Protein AF-A0A9E2IV25-F1 (afdb_monomer_lite)

Foldseek 3Di:
DDDDDPVRVVVVLVVDPVNVVPDPDDDDDDDDDFAWDAADPLQDVVVCVVCVVVVCNTAGPLLNVLLVCVVVVHDDDDDDDPPNPPVSSVVRNVVSVVD

Secondary structure (DSSP, 8-state):
-----HHHHHHHHHH-HHHHTT-----PPPP-PPPEEPPPTTS-HHHHHHHHHTT--SEEHHHHHHHHHHHTT--------TTS-HHHHHHHHHHHHH-

Sequence (99 aa):
MAKLTLQEWLARAEKDRRFMENVRAIRRIPARPGAFAEYPAWVHPSLRKVLAERGIKRLYSHQAKAVELVRQGESVVLVTPTASGKTLCYNLPVLQKIL

Structure (mmCIF, N/CA/C/O backbone):
data_AF-A0A9E2IV25-F1
#
_entry.id   AF-A0A9E2IV25-F1
#
loop_
_atom_site.group_PDB
_atom_site.id
_atom_site.type_symbol
_atom_site.label_atom_id
_atom_site.label_alt_id
_atom_site.label_comp_id
_atom_site.label_asym_id
_atom_site.label_entity_id
_atom_site.label_seq_id
_atom_site.pdbx_PDB_ins_code
_atom_site.Cartn_x
_atom_site.Cartn_y
_atom_site.Cartn_z
_atom_site.occupancy
_atom_site.B_iso_or_equiv
_atom_site.auth_seq_id
_atom_site.auth_comp_id
_atom_site.auth_asym_id
_atom_site.auth_atom_id
_atom_site.pdbx_PDB_model_num
ATOM 1 N N . MET A 1 1 ? 31.443 13.997 -13.634 1.00 61.69 1 MET A N 1
ATOM 2 C CA . MET A 1 1 ? 30.509 13.152 -14.415 1.00 61.69 1 MET A CA 1
ATOM 3 C C . MET A 1 1 ? 29.119 13.755 -14.314 1.00 61.69 1 MET A C 1
ATOM 5 O O . MET A 1 1 ? 28.723 14.099 -13.207 1.00 61.69 1 MET A O 1
ATOM 9 N N . ALA A 1 2 ? 28.403 13.921 -15.427 1.00 77.00 2 ALA A N 1
ATOM 10 C CA . ALA A 1 2 ? 27.018 14.388 -15.383 1.00 77.00 2 ALA A CA 1
ATOM 11 C C . ALA A 1 2 ? 26.134 13.344 -14.675 1.00 77.00 2 ALA A C 1
ATOM 13 O O . ALA A 1 2 ? 26.237 12.150 -14.965 1.00 77.00 2 ALA A O 1
ATOM 14 N N . LYS A 1 3 ? 25.299 13.781 -13.726 1.00 87.75 3 LYS A N 1
ATOM 15 C CA . LYS A 1 3 ? 24.307 12.912 -13.082 1.00 87.75 3 LYS A CA 1
ATOM 16 C C . LYS A 1 3 ? 23.140 12.727 -14.048 1.00 87.75 3 LYS A C 1
ATOM 18 O O . LYS A 1 3 ? 22.446 13.692 -14.339 1.00 87.75 3 LYS A O 1
ATOM 23 N N . LEU A 1 4 ? 22.949 11.503 -14.527 1.00 92.50 4 LEU A N 1
ATOM 24 C CA . LEU A 1 4 ? 21.772 11.123 -15.305 1.00 92.50 4 LEU A CA 1
ATOM 25 C C . LEU A 1 4 ? 20.625 10.754 -14.357 1.00 92.50 4 LEU A C 1
ATOM 27 O O . LEU A 1 4 ? 20.836 10.117 -13.321 1.00 92.50 4 LEU A O 1
ATOM 31 N N . THR A 1 5 ? 19.409 11.118 -14.736 1.00 96.31 5 THR A N 1
ATOM 32 C CA . THR A 1 5 ? 18.166 10.614 -14.152 1.00 96.31 5 THR A CA 1
ATOM 33 C C . THR A 1 5 ? 17.983 9.124 -14.457 1.00 96.31 5 THR A C 1
ATOM 35 O O . THR A 1 5 ? 18.611 8.563 -15.359 1.00 96.31 5 THR A O 1
ATOM 38 N N . LEU A 1 6 ? 17.078 8.460 -13.729 1.00 93.81 6 LEU A N 1
ATOM 39 C CA . LEU A 1 6 ? 16.741 7.059 -14.001 1.00 93.81 6 LEU A CA 1
ATOM 40 C C . LEU A 1 6 ? 16.210 6.864 -15.432 1.00 93.81 6 LEU A C 1
ATOM 42 O O . LEU A 1 6 ? 16.558 5.887 -16.089 1.00 93.81 6 LEU A O 1
ATOM 46 N N . GLN A 1 7 ? 15.396 7.799 -15.928 1.00 93.69 7 GLN A N 1
ATOM 47 C CA . GLN A 1 7 ? 14.844 7.729 -17.283 1.00 93.69 7 GLN A CA 1
ATOM 48 C C . GLN A 1 7 ? 15.941 7.825 -18.347 1.00 93.69 7 GLN A C 1
ATOM 50 O O . GLN A 1 7 ? 15.944 7.044 -19.296 1.00 93.69 7 GLN A O 1
ATOM 55 N N . GLU A 1 8 ? 16.907 8.725 -18.165 1.00 95.12 8 GLU A N 1
ATOM 56 C CA . GLU A 1 8 ? 18.047 8.862 -19.077 1.00 95.12 8 GLU A CA 1
ATOM 57 C C . GLU A 1 8 ? 18.958 7.629 -19.043 1.00 95.12 8 GLU A C 1
ATOM 59 O O . GLU A 1 8 ? 19.435 7.188 -20.089 1.00 95.12 8 GLU A O 1
ATOM 64 N N . TRP A 1 9 ? 19.157 7.025 -17.866 1.00 94.56 9 TRP A N 1
ATOM 65 C CA . TRP A 1 9 ? 19.888 5.762 -17.733 1.00 94.56 9 TRP A CA 1
ATOM 66 C C . TRP A 1 9 ? 19.218 4.616 -18.492 1.00 94.56 9 TRP A C 1
ATOM 68 O O . TRP A 1 9 ? 19.895 3.906 -19.236 1.00 94.56 9 TRP A O 1
ATOM 78 N N . LEU A 1 10 ? 17.901 4.456 -18.343 1.00 93.69 10 LEU A N 1
ATOM 79 C CA . LEU A 1 10 ? 17.139 3.431 -19.060 1.00 93.69 10 LEU A CA 1
ATOM 80 C C . LEU A 1 10 ? 17.195 3.659 -20.575 1.00 93.69 10 LEU A C 1
ATOM 82 O O . LEU A 1 10 ? 17.522 2.741 -21.322 1.00 93.69 10 LEU A O 1
ATOM 86 N N . ALA A 1 11 ? 16.967 4.895 -21.030 1.00 93.38 11 ALA A N 1
ATOM 87 C CA . ALA A 1 11 ? 17.026 5.244 -22.448 1.00 93.38 11 ALA A CA 1
ATOM 88 C C . ALA A 1 11 ? 18.421 5.015 -23.057 1.00 93.38 11 ALA A C 1
ATOM 90 O O . ALA A 1 11 ? 18.534 4.639 -24.224 1.00 93.38 11 ALA A O 1
ATOM 91 N N . ARG A 1 12 ? 19.490 5.230 -22.280 1.00 94.06 12 ARG A N 1
ATOM 92 C CA . ARG A 1 12 ? 20.862 4.920 -22.694 1.00 94.06 12 ARG A CA 1
ATOM 93 C C . ARG A 1 12 ? 21.090 3.415 -22.807 1.00 94.06 12 ARG A C 1
ATOM 95 O O . ARG A 1 12 ? 21.653 2.984 -23.807 1.00 94.06 12 ARG A O 1
ATOM 102 N N . ALA A 1 13 ? 20.660 2.636 -21.814 1.00 93.12 13 ALA A N 1
ATOM 103 C CA . ALA A 1 13 ? 20.826 1.183 -21.809 1.00 93.12 13 ALA A CA 1
ATOM 104 C C . ALA A 1 13 ? 20.107 0.524 -22.997 1.00 93.12 13 ALA A C 1
ATOM 106 O O . ALA A 1 13 ? 20.676 -0.336 -23.659 1.00 93.12 13 ALA A O 1
ATOM 107 N N . GLU A 1 14 ? 18.900 0.990 -23.329 1.00 93.69 14 GLU A N 1
ATOM 108 C CA . GLU A 1 14 ? 18.138 0.486 -24.480 1.00 93.69 14 GLU A CA 1
ATOM 109 C C . GLU A 1 14 ? 18.790 0.806 -25.840 1.00 93.69 14 GLU A C 1
ATOM 111 O O . GLU A 1 14 ? 18.541 0.105 -26.819 1.00 93.69 14 GLU A O 1
ATOM 116 N N . LYS A 1 15 ? 19.633 1.845 -25.917 1.00 94.25 15 LYS A N 1
ATOM 117 C CA . LYS A 1 15 ? 20.384 2.223 -27.130 1.00 94.25 15 LYS A CA 1
ATOM 118 C C . LYS A 1 15 ? 21.782 1.598 -27.198 1.00 94.25 15 LYS A C 1
ATOM 120 O O . LYS A 1 15 ? 22.432 1.684 -28.239 1.00 94.25 15 LYS A O 1
ATOM 125 N N . ASP A 1 16 ? 22.267 1.002 -26.111 1.00 96.31 16 ASP A N 1
ATOM 126 C CA . ASP A 1 16 ? 23.588 0.381 -26.057 1.00 96.31 16 ASP A CA 1
ATOM 127 C C . ASP A 1 16 ? 23.540 -1.021 -26.675 1.00 96.31 16 ASP A C 1
ATOM 129 O O . ASP A 1 16 ? 22.976 -1.960 -26.113 1.00 96.31 16 ASP A O 1
ATOM 133 N N . ARG A 1 17 ? 24.173 -1.174 -27.842 1.00 95.44 17 ARG A N 1
ATOM 134 C CA . ARG A 1 17 ? 24.220 -2.444 -28.573 1.00 95.44 17 ARG A CA 1
ATOM 135 C C . ARG A 1 17 ? 24.820 -3.587 -27.744 1.00 95.44 17 ARG A C 1
ATOM 137 O O . ARG A 1 17 ? 24.271 -4.683 -27.771 1.00 95.44 17 ARG A O 1
ATOM 144 N N . ARG A 1 18 ? 25.906 -3.349 -26.999 1.00 96.12 18 ARG A N 1
ATOM 145 C CA . ARG A 1 18 ? 26.578 -4.398 -26.205 1.00 96.12 18 ARG A CA 1
ATOM 146 C C . ARG A 1 18 ? 25.699 -4.857 -25.045 1.00 96.12 18 ARG A C 1
ATOM 148 O O . ARG A 1 18 ? 25.683 -6.036 -24.697 1.00 96.12 18 ARG A O 1
ATOM 155 N N . PHE A 1 19 ? 24.960 -3.923 -24.448 1.00 94.75 19 PHE A N 1
ATOM 156 C CA . PHE A 1 19 ? 23.978 -4.245 -23.418 1.00 94.75 19 PHE A CA 1
ATOM 157 C C . PHE A 1 19 ? 22.824 -5.064 -24.010 1.00 94.75 19 PHE A C 1
ATOM 159 O O . PHE A 1 19 ? 22.496 -6.139 -23.507 1.00 94.75 19 PHE A O 1
ATOM 166 N N . MET A 1 20 ? 22.261 -4.596 -25.125 1.00 96.38 20 MET A N 1
ATOM 167 C CA . MET A 1 20 ? 21.092 -5.201 -25.760 1.00 96.38 20 MET A CA 1
ATOM 168 C C . MET A 1 20 ? 21.355 -6.584 -26.370 1.00 96.38 20 MET A C 1
ATOM 170 O O . MET A 1 20 ? 20.445 -7.409 -26.374 1.00 96.38 20 MET A O 1
ATOM 174 N N . GLU A 1 21 ? 22.585 -6.899 -26.788 1.00 97.25 21 GLU A N 1
ATOM 175 C CA . GLU A 1 21 ? 22.985 -8.253 -27.225 1.00 97.25 21 GLU A CA 1
ATOM 176 C C . GLU A 1 21 ? 22.764 -9.326 -26.131 1.00 97.25 21 GLU A C 1
ATOM 178 O O . GLU A 1 21 ? 22.537 -10.504 -26.435 1.00 97.25 21 GLU A O 1
ATOM 183 N N . ASN A 1 22 ? 22.751 -8.923 -24.856 1.00 96.25 22 ASN A N 1
ATOM 184 C CA . ASN A 1 22 ? 22.531 -9.801 -23.703 1.00 96.25 22 ASN A CA 1
ATOM 185 C C . ASN A 1 22 ? 21.092 -9.758 -23.156 1.00 96.25 22 ASN A C 1
ATOM 187 O O . ASN A 1 22 ? 20.731 -10.562 -22.295 1.00 96.25 22 ASN A O 1
ATOM 191 N N . VAL A 1 23 ? 20.239 -8.864 -23.664 1.00 95.75 23 VAL A N 1
ATOM 192 C CA . VAL A 1 23 ? 18.833 -8.761 -23.257 1.00 95.75 23 VAL A CA 1
ATOM 193 C C . VAL A 1 23 ? 17.984 -9.690 -24.123 1.00 95.75 23 VAL A C 1
ATOM 195 O O . VAL A 1 23 ? 18.018 -9.631 -25.347 1.00 95.75 23 VAL A O 1
ATOM 198 N N . ARG A 1 24 ? 17.199 -10.570 -23.490 1.00 96.19 24 ARG A N 1
ATOM 199 C CA . ARG A 1 24 ? 16.323 -11.524 -24.201 1.00 96.19 24 ARG A CA 1
ATOM 200 C C . ARG A 1 24 ? 14.873 -11.066 -24.302 1.00 96.19 24 ARG A C 1
ATOM 202 O O . ARG A 1 24 ? 14.183 -11.440 -25.241 1.00 96.19 24 ARG A O 1
ATOM 209 N N . ALA A 1 25 ? 14.413 -10.253 -23.355 1.00 95.12 25 ALA A N 1
ATOM 210 C CA . ALA A 1 25 ? 13.080 -9.669 -23.377 1.00 95.12 25 ALA A CA 1
ATOM 211 C C . ALA A 1 25 ? 13.047 -8.376 -22.561 1.00 95.12 25 ALA A C 1
ATOM 213 O O . ALA A 1 25 ? 13.665 -8.284 -21.501 1.00 95.12 25 ALA A O 1
ATOM 214 N N . ILE A 1 26 ? 12.265 -7.403 -23.028 1.00 93.75 26 ILE A N 1
ATOM 215 C CA . ILE A 1 26 ? 11.908 -6.205 -22.266 1.00 93.75 26 ILE A CA 1
ATOM 216 C C . ILE A 1 26 ? 10.396 -6.200 -22.109 1.00 93.75 26 ILE A C 1
ATOM 218 O O . ILE A 1 26 ? 9.659 -6.144 -23.093 1.00 93.75 26 ILE A O 1
ATOM 222 N N . ARG A 1 27 ? 9.926 -6.222 -20.861 1.00 95.5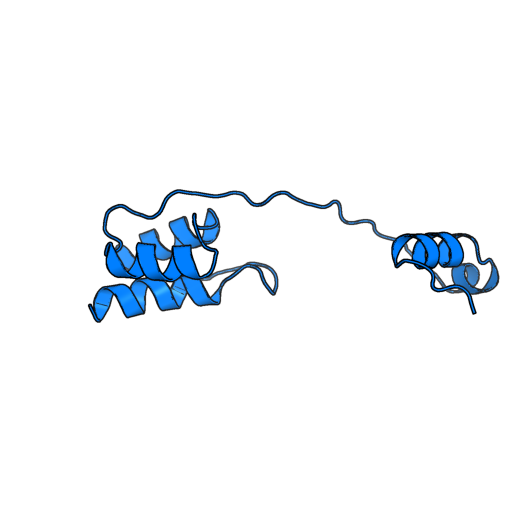6 27 ARG A N 1
ATOM 223 C CA . ARG A 1 27 ? 8.505 -6.087 -20.541 1.00 95.56 27 ARG A CA 1
ATOM 224 C C . ARG A 1 27 ? 8.269 -4.776 -19.812 1.00 95.56 27 ARG A C 1
ATOM 226 O O . ARG A 1 27 ? 8.773 -4.574 -18.712 1.00 95.56 27 ARG A O 1
ATOM 233 N N . ARG A 1 28 ? 7.453 -3.907 -20.406 1.00 93.69 28 ARG A N 1
ATOM 234 C CA . ARG A 1 28 ? 7.017 -2.655 -19.779 1.00 93.69 28 ARG A CA 1
ATOM 235 C C . ARG A 1 28 ? 5.688 -2.892 -19.078 1.00 93.69 28 ARG A C 1
ATOM 237 O O . ARG A 1 28 ? 4.720 -3.319 -19.701 1.00 93.69 28 ARG A O 1
ATOM 244 N N . ILE A 1 29 ? 5.659 -2.656 -17.772 1.00 95.00 29 ILE A N 1
ATOM 245 C CA . ILE A 1 29 ? 4.440 -2.739 -16.969 1.00 95.00 29 ILE A CA 1
ATOM 246 C C . ILE A 1 29 ? 3.929 -1.305 -16.804 1.00 95.00 29 ILE A C 1
ATOM 248 O O . ILE A 1 29 ? 4.651 -0.487 -16.233 1.00 95.00 29 ILE A O 1
ATOM 252 N N . PRO A 1 30 ? 2.735 -0.967 -17.320 1.00 95.44 30 PRO A N 1
ATOM 253 C CA . PRO A 1 30 ? 2.218 0.388 -17.206 1.00 95.44 30 PRO A CA 1
ATOM 254 C C . PRO A 1 30 ? 1.934 0.733 -15.743 1.00 95.44 30 PRO A C 1
ATOM 256 O O . PRO A 1 30 ? 1.478 -0.115 -14.967 1.00 95.44 30 PRO A O 1
ATOM 259 N N . ALA A 1 31 ? 2.170 1.996 -15.385 1.00 94.31 31 ALA A N 1
ATOM 260 C CA . ALA A 1 31 ? 1.755 2.531 -14.098 1.00 94.31 31 ALA A CA 1
ATOM 261 C C . ALA A 1 31 ? 0.229 2.433 -13.958 1.00 94.31 31 ALA A C 1
ATOM 263 O O . ALA A 1 31 ? -0.511 2.566 -14.935 1.00 94.31 31 ALA A O 1
ATOM 264 N N . ARG A 1 32 ? -0.245 2.194 -12.734 1.00 93.38 32 ARG A N 1
ATOM 265 C CA . ARG A 1 32 ? -1.674 2.107 -12.427 1.00 93.38 32 ARG A CA 1
ATOM 266 C C . ARG A 1 32 ? -1.995 3.069 -11.289 1.00 93.38 32 ARG A C 1
ATOM 268 O O . ARG A 1 32 ? -1.303 3.013 -10.270 1.00 93.38 32 ARG A O 1
ATOM 275 N N . PRO A 1 33 ? -3.008 3.938 -11.435 1.00 95.12 33 PRO A N 1
ATOM 276 C CA . PRO A 1 33 ? -3.448 4.771 -10.330 1.00 95.12 33 PRO A CA 1
ATOM 277 C C . PRO A 1 33 ? -4.031 3.901 -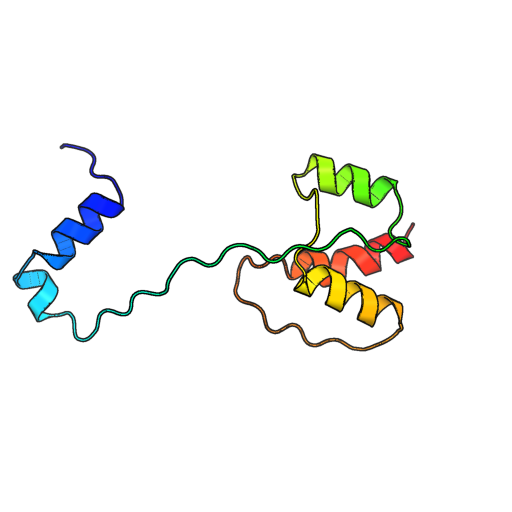9.213 1.00 95.12 33 PRO A C 1
ATOM 279 O O . PRO A 1 33 ? -4.570 2.817 -9.451 1.00 95.12 33 PRO A O 1
ATOM 282 N N . GLY A 1 34 ? -3.933 4.392 -7.981 1.00 93.81 34 GLY A N 1
ATOM 283 C CA . GLY A 1 34 ? -4.589 3.766 -6.843 1.00 93.81 34 GLY A CA 1
ATOM 284 C C . GLY A 1 34 ? -6.110 3.837 -6.966 1.00 93.81 34 GLY A C 1
ATOM 285 O O . GLY A 1 34 ? -6.658 4.902 -7.239 1.00 93.81 34 GLY A O 1
ATOM 286 N N . ALA A 1 35 ? -6.792 2.720 -6.718 1.00 96.69 35 ALA A N 1
ATOM 287 C CA . ALA A 1 35 ? -8.232 2.709 -6.489 1.00 96.69 35 ALA A CA 1
ATOM 288 C C . ALA A 1 35 ? -8.493 2.900 -4.992 1.00 96.69 35 ALA A C 1
ATOM 290 O O . ALA A 1 35 ? -8.035 2.084 -4.188 1.00 96.69 35 ALA A O 1
ATOM 291 N N . PHE A 1 36 ? -9.219 3.956 -4.628 1.00 98.00 36 PHE A N 1
ATOM 292 C CA . PHE A 1 36 ? -9.441 4.362 -3.239 1.00 98.00 36 PHE A CA 1
ATOM 293 C C . PHE A 1 36 ? -10.908 4.235 -2.827 1.00 98.00 36 PHE A C 1
ATOM 295 O O . PHE A 1 36 ? -11.800 4.291 -3.668 1.00 98.00 36 PHE A O 1
ATOM 302 N N . ALA A 1 37 ? -11.135 4.100 -1.526 1.00 97.88 37 ALA A N 1
ATOM 303 C CA . ALA A 1 37 ? -12.438 4.107 -0.884 1.00 97.88 37 ALA A CA 1
ATOM 304 C C . ALA A 1 37 ? -12.382 4.941 0.404 1.00 97.88 37 ALA A C 1
ATOM 306 O O . ALA A 1 37 ? -11.319 5.101 1.017 1.00 97.88 37 ALA A O 1
ATOM 307 N N . GLU A 1 38 ? -13.533 5.470 0.811 1.00 97.56 38 GLU A N 1
ATOM 308 C CA . GLU A 1 38 ? -13.669 6.139 2.102 1.00 97.56 38 GLU A CA 1
ATOM 309 C C . GLU A 1 38 ? -13.451 5.158 3.260 1.00 97.56 38 GLU A C 1
ATOM 311 O O . GLU A 1 38 ? -13.560 3.937 3.113 1.00 97.56 38 GLU A O 1
ATOM 316 N N . TYR A 1 39 ? -13.127 5.702 4.431 1.00 96.94 39 TYR A N 1
ATOM 317 C CA . TYR A 1 39 ? -13.083 4.903 5.652 1.00 96.94 39 TYR A CA 1
ATOM 318 C C . TYR A 1 39 ? -14.473 4.327 5.960 1.00 96.94 39 TYR A C 1
ATOM 320 O O . TYR A 1 39 ? -15.443 5.090 5.926 1.00 96.94 39 TYR A O 1
ATOM 328 N N . PRO A 1 40 ? -14.588 3.032 6.317 1.00 95.81 40 PRO A N 1
ATOM 329 C CA . PRO A 1 40 ? -15.845 2.488 6.813 1.00 95.81 40 PRO A CA 1
ATOM 330 C C . PRO A 1 40 ? -16.358 3.306 8.003 1.00 95.81 40 PRO A C 1
ATOM 332 O O . PRO A 1 40 ? -15.575 3.723 8.859 1.00 95.81 40 PRO A O 1
ATOM 335 N N . ALA A 1 41 ? -17.671 3.532 8.065 1.00 94.62 41 ALA A N 1
ATOM 336 C CA . ALA A 1 41 ? -18.280 4.434 9.047 1.00 94.62 41 ALA A CA 1
ATOM 337 C C . ALA A 1 41 ? -18.029 4.010 10.504 1.00 94.62 41 ALA A C 1
ATOM 339 O O . ALA A 1 41 ? -17.994 4.851 11.397 1.00 94.62 41 ALA A O 1
ATOM 340 N N . TRP A 1 42 ? -17.820 2.713 10.733 1.00 95.44 42 TRP A N 1
ATOM 341 C CA . TRP A 1 42 ? -17.532 2.155 12.049 1.00 95.44 42 TRP A CA 1
ATOM 342 C C . TRP A 1 42 ? -16.089 2.388 12.517 1.00 95.44 42 TRP A C 1
ATOM 344 O O . TRP A 1 42 ? -15.800 2.156 13.690 1.00 95.44 42 TRP A O 1
ATOM 354 N N . VAL A 1 43 ? -15.175 2.824 11.639 1.00 97.38 43 VAL A N 1
ATOM 355 C CA . VAL A 1 43 ? -13.787 3.092 12.031 1.00 97.38 43 VAL A CA 1
ATOM 356 C C . VAL A 1 43 ? -13.747 4.309 12.948 1.00 97.38 43 VAL A C 1
ATOM 358 O O . VAL A 1 43 ? -14.185 5.402 12.578 1.00 97.38 43 VAL A O 1
ATOM 361 N N . HIS A 1 44 ? -13.166 4.123 14.130 1.00 97.81 44 HIS A N 1
ATOM 362 C CA . HIS A 1 44 ? -13.145 5.117 15.187 1.00 97.81 44 HIS A CA 1
ATOM 363 C C . HIS A 1 44 ? -12.505 6.435 14.698 1.00 97.81 44 HIS A C 1
ATOM 365 O O . HIS A 1 44 ? -11.439 6.407 14.065 1.00 97.81 44 HIS A O 1
ATOM 371 N N . PRO A 1 45 ? -13.096 7.610 15.000 1.00 97.00 45 PRO A N 1
ATOM 372 C CA . PRO A 1 45 ? -12.594 8.897 14.515 1.00 97.00 45 PRO A CA 1
ATOM 373 C C . PRO A 1 45 ? -11.128 9.181 14.867 1.00 97.00 45 PRO A C 1
ATOM 375 O O . PRO A 1 45 ? -10.411 9.771 14.058 1.00 97.00 45 PRO A O 1
ATOM 378 N N . SER A 1 46 ? -10.648 8.728 16.033 1.00 97.50 46 SER A N 1
ATOM 379 C CA . SER A 1 46 ? -9.237 8.903 16.421 1.00 97.50 46 SER A CA 1
ATOM 380 C C . SER A 1 46 ? -8.275 8.139 15.504 1.00 97.50 46 SER A C 1
ATOM 382 O O . SER A 1 46 ? -7.238 8.683 15.130 1.00 97.50 46 SER A O 1
ATOM 384 N N . LEU A 1 47 ? -8.634 6.924 15.068 1.00 97.56 47 LEU A N 1
ATOM 385 C CA . LEU A 1 47 ? -7.835 6.151 14.115 1.00 97.56 47 LEU A CA 1
ATOM 386 C C . LEU A 1 47 ? -7.800 6.845 12.757 1.00 97.56 47 LEU A C 1
ATOM 388 O O . LEU A 1 47 ? -6.731 6.982 12.165 1.00 97.56 47 LEU A O 1
ATOM 392 N N . ARG A 1 48 ? -8.951 7.346 12.288 1.00 97.56 48 ARG A N 1
ATOM 393 C CA . ARG A 1 48 ? -9.032 8.121 11.039 1.00 97.56 48 ARG A CA 1
ATOM 394 C C . ARG A 1 48 ? -8.132 9.353 11.095 1.00 97.56 48 ARG A C 1
ATOM 396 O O . ARG A 1 48 ? -7.406 9.611 10.140 1.00 97.56 48 ARG A O 1
ATOM 403 N N . LYS A 1 49 ? -8.146 10.078 12.218 1.00 97.50 49 LYS A N 1
ATOM 404 C CA . LYS A 1 49 ? -7.306 11.261 12.439 1.00 97.50 49 LYS A CA 1
ATOM 405 C C . LYS A 1 49 ? -5.815 10.918 12.367 1.00 97.50 49 LYS A C 1
ATOM 407 O O . LYS A 1 49 ? -5.108 11.497 11.548 1.00 97.50 49 LYS A O 1
ATOM 412 N N . VAL A 1 50 ? -5.357 9.932 13.140 1.00 97.38 50 VAL A N 1
ATOM 413 C CA . VAL A 1 50 ? -3.939 9.525 13.167 1.00 97.38 50 VAL A CA 1
ATOM 414 C C . VAL A 1 50 ? -3.472 9.002 11.805 1.00 97.38 50 VAL A C 1
ATOM 416 O O . VAL A 1 50 ? -2.359 9.289 11.366 1.00 97.38 50 VAL A O 1
ATOM 419 N N . LEU A 1 51 ? -4.311 8.240 11.098 1.00 97.25 51 LEU A N 1
ATOM 420 C CA . LEU A 1 51 ? -3.979 7.760 9.757 1.00 97.25 51 LEU A CA 1
ATOM 421 C C . LEU A 1 51 ? -3.900 8.910 8.744 1.00 97.25 51 LEU A C 1
ATOM 423 O O . LEU A 1 51 ? -2.977 8.931 7.928 1.00 97.25 51 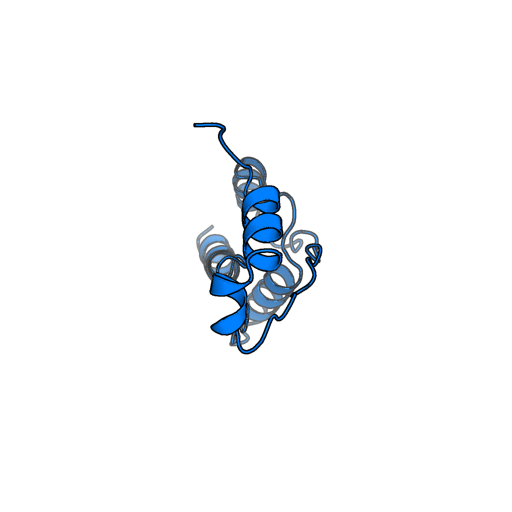LEU A O 1
ATOM 427 N N . ALA A 1 52 ? -4.801 9.892 8.824 1.00 97.62 52 ALA A N 1
ATOM 428 C CA . ALA A 1 52 ? -4.761 11.081 7.977 1.00 97.62 52 ALA A CA 1
ATOM 429 C C . ALA A 1 52 ? -3.506 11.936 8.227 1.00 97.62 52 ALA A C 1
ATOM 431 O O . ALA A 1 52 ? -2.889 12.387 7.261 1.00 97.62 52 ALA A O 1
ATOM 432 N N . GLU A 1 53 ? -3.085 12.095 9.486 1.00 97.94 53 GLU A N 1
ATOM 433 C CA . GLU A 1 53 ? -1.821 12.752 9.867 1.00 97.94 53 GLU A CA 1
ATOM 434 C C . GLU A 1 53 ? -0.597 12.030 9.279 1.00 97.94 53 GLU A C 1
ATOM 43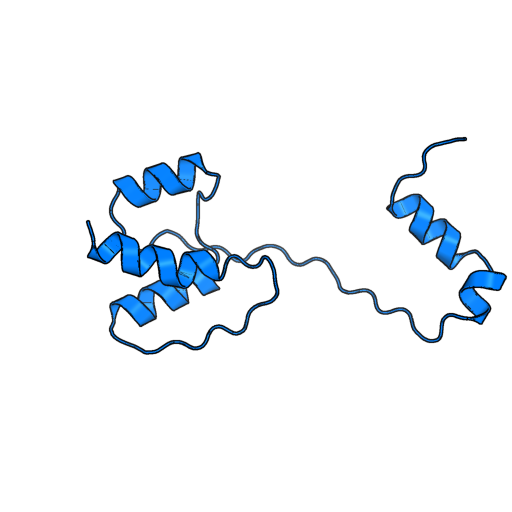6 O O . GLU A 1 53 ? 0.388 12.664 8.911 1.00 97.94 53 GLU A O 1
ATOM 441 N N . ARG A 1 54 ? -0.684 10.707 9.091 1.00 96.25 54 ARG A N 1
ATOM 442 C CA . ARG A 1 54 ? 0.329 9.887 8.397 1.00 96.25 54 ARG A CA 1
ATOM 443 C C . ARG A 1 54 ? 0.179 9.870 6.869 1.00 96.25 54 ARG A C 1
ATOM 445 O O . ARG A 1 54 ? 0.808 9.056 6.197 1.00 96.25 54 ARG A O 1
ATOM 452 N N . GLY A 1 55 ? -0.661 10.738 6.307 1.00 97.06 55 GLY A N 1
ATOM 453 C CA . GLY A 1 55 ? -0.892 10.856 4.865 1.00 97.06 55 GLY A CA 1
ATOM 454 C C . GLY A 1 55 ? -1.916 9.873 4.288 1.00 97.06 55 GLY A C 1
ATOM 455 O O . GLY A 1 55 ? -2.198 9.916 3.090 1.00 97.06 55 GLY A O 1
ATOM 456 N N . ILE A 1 56 ? -2.530 9.018 5.108 1.00 97.31 56 ILE A N 1
ATOM 457 C CA . ILE A 1 56 ? -3.537 8.041 4.680 1.00 97.31 56 ILE A CA 1
ATOM 458 C C . ILE A 1 56 ? -4.921 8.681 4.836 1.00 97.31 56 ILE A C 1
ATOM 460 O O . ILE A 1 56 ? -5.647 8.455 5.800 1.00 97.31 56 ILE A O 1
ATOM 464 N N . LYS A 1 57 ? -5.289 9.540 3.882 1.00 97.00 57 LYS A N 1
ATOM 465 C CA . LYS A 1 57 ? -6.580 10.258 3.901 1.00 97.00 57 LYS A CA 1
ATOM 466 C C . LYS A 1 57 ? -7.769 9.387 3.488 1.00 97.00 57 LYS A C 1
ATOM 468 O O . LYS A 1 57 ? -8.894 9.662 3.883 1.00 97.00 57 LYS A O 1
ATOM 473 N N . ARG A 1 58 ? -7.509 8.352 2.690 1.00 97.62 58 ARG A N 1
ATOM 474 C CA . ARG A 1 58 ? -8.465 7.346 2.215 1.00 97.62 58 ARG A CA 1
ATOM 475 C C . ARG A 1 58 ? -7.779 5.989 2.216 1.00 97.62 58 ARG A C 1
ATOM 477 O O . ARG A 1 58 ? -6.551 5.922 2.139 1.00 97.62 58 ARG A O 1
ATOM 484 N N . LEU A 1 59 ? -8.567 4.925 2.264 1.00 98.00 59 LEU A N 1
ATOM 485 C CA . LEU A 1 59 ? -8.056 3.569 2.121 1.00 98.00 59 LEU A CA 1
ATOM 486 C C . LEU A 1 59 ? -7.925 3.219 0.642 1.00 98.00 59 LEU A C 1
ATOM 488 O O . LEU A 1 59 ? -8.686 3.707 -0.192 1.00 98.00 59 LEU A O 1
ATOM 492 N N . TYR A 1 60 ? -6.999 2.330 0.302 1.00 97.94 60 TYR A N 1
ATOM 493 C CA . TYR A 1 60 ? -7.127 1.611 -0.958 1.00 97.94 60 TYR A CA 1
ATOM 494 C C . TYR A 1 60 ? -8.372 0.718 -0.913 1.00 97.94 60 TYR A C 1
ATOM 496 O O . TYR A 1 60 ? -8.726 0.168 0.130 1.00 97.94 60 TYR A O 1
ATOM 504 N N . SER A 1 61 ? -9.016 0.536 -2.059 1.00 97.06 61 SER A N 1
ATOM 505 C CA . SER A 1 61 ? -10.229 -0.277 -2.21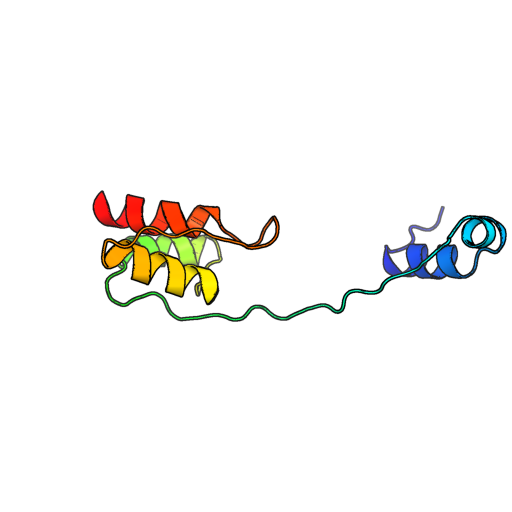0 1.00 97.06 61 SER A CA 1
ATOM 506 C C . SER A 1 61 ? -10.077 -1.695 -1.642 1.00 97.06 61 SER A C 1
ATOM 508 O O . SER A 1 61 ? -10.962 -2.165 -0.929 1.00 97.06 61 SER A O 1
ATOM 510 N N . HIS A 1 62 ? -8.932 -2.353 -1.860 1.00 96.75 62 HIS A N 1
ATOM 511 C CA . HIS A 1 62 ? -8.652 -3.671 -1.277 1.00 96.75 62 HIS A CA 1
ATOM 512 C C . HIS A 1 62 ? -8.530 -3.639 0.248 1.00 96.75 62 HIS A C 1
ATOM 514 O O . HIS A 1 62 ? -8.923 -4.601 0.899 1.00 96.75 62 HIS A O 1
ATOM 520 N N . GLN A 1 63 ? -8.017 -2.547 0.824 1.00 98.06 63 GLN A N 1
ATOM 521 C CA . GLN A 1 63 ? -7.932 -2.380 2.276 1.00 98.06 63 GLN A CA 1
ATOM 522 C C . GLN A 1 63 ? -9.330 -2.214 2.866 1.00 98.06 63 GLN A C 1
ATOM 524 O O . GLN A 1 63 ? -9.679 -2.942 3.786 1.00 98.06 63 GLN A O 1
ATOM 529 N N . ALA A 1 64 ? -10.149 -1.316 2.308 1.00 97.69 64 ALA A N 1
ATOM 530 C CA . ALA A 1 64 ? -11.524 -1.113 2.761 1.00 97.69 64 ALA A CA 1
ATOM 531 C C . ALA A 1 64 ? -12.341 -2.413 2.683 1.00 97.69 64 ALA A C 1
ATOM 533 O O . ALA A 1 64 ? -12.991 -2.789 3.655 1.00 97.69 64 ALA A O 1
ATOM 534 N N . LYS A 1 65 ? -12.239 -3.155 1.569 1.00 97.31 65 LYS A N 1
ATOM 535 C CA . LYS A 1 65 ? -12.932 -4.440 1.407 1.00 97.31 65 LYS A CA 1
ATOM 536 C C . LYS A 1 65 ? -12.459 -5.496 2.408 1.00 97.31 65 LYS A C 1
ATOM 538 O O . LYS A 1 65 ? -13.290 -6.191 2.981 1.00 97.31 65 LYS A O 1
ATOM 543 N N . ALA A 1 66 ? -11.148 -5.620 2.616 1.00 97.69 66 ALA A N 1
ATOM 544 C CA . ALA A 1 66 ? -10.590 -6.578 3.566 1.00 97.69 66 ALA A CA 1
ATOM 545 C C . ALA A 1 66 ? -11.038 -6.279 5.000 1.00 97.69 66 ALA A C 1
ATOM 547 O O . ALA A 1 66 ? -11.472 -7.174 5.715 1.00 97.69 66 ALA A O 1
ATOM 548 N N . VAL A 1 67 ? -10.964 -5.010 5.397 1.00 97.69 67 VAL A N 1
ATOM 549 C CA . VAL A 1 67 ? -11.323 -4.558 6.741 1.00 97.69 67 VAL A CA 1
ATOM 550 C C . VAL A 1 67 ? -12.820 -4.746 7.012 1.00 97.69 67 VAL A C 1
ATOM 552 O O . VAL A 1 67 ? -13.183 -5.171 8.106 1.00 97.69 67 VAL A O 1
ATOM 555 N N . GLU A 1 68 ? -13.679 -4.525 6.015 1.00 97.62 68 GLU A N 1
ATOM 556 C CA . GLU A 1 68 ? -15.119 -4.799 6.114 1.00 97.62 68 GLU A CA 1
ATOM 557 C C . GLU A 1 68 ? -15.422 -6.299 6.286 1.00 97.62 68 GLU A C 1
ATOM 559 O O . GLU A 1 68 ? -16.192 -6.672 7.166 1.00 97.62 68 GLU A O 1
ATOM 564 N N . LEU A 1 69 ? -14.767 -7.176 5.515 1.00 97.50 69 LEU A N 1
ATOM 565 C CA . LEU A 1 69 ? -14.921 -8.631 5.663 1.00 97.50 69 LEU A CA 1
ATOM 566 C C . LEU A 1 69 ? -14.460 -9.116 7.047 1.00 97.50 69 LEU A C 1
ATOM 568 O O . LEU A 1 69 ? -15.177 -9.850 7.721 1.00 97.50 69 LEU A O 1
ATOM 572 N N . VAL A 1 70 ? -13.303 -8.642 7.519 1.00 97.19 70 VAL A N 1
ATOM 573 C CA . VAL A 1 70 ? -12.805 -8.976 8.864 1.00 97.19 70 VAL A CA 1
ATOM 574 C C . VAL A 1 70 ? -13.780 -8.497 9.945 1.00 97.19 70 VAL A C 1
ATOM 576 O O . VAL A 1 70 ? -14.013 -9.203 10.925 1.00 97.19 70 VAL A O 1
ATOM 579 N N . ARG A 1 71 ? -14.396 -7.320 9.772 1.00 95.81 71 ARG A N 1
ATOM 580 C CA . ARG A 1 71 ? -15.406 -6.799 10.707 1.00 95.81 71 ARG A CA 1
ATOM 581 C C . ARG A 1 71 ? -16.647 -7.687 10.795 1.00 95.81 71 ARG A C 1
ATOM 583 O O . ARG A 1 71 ? -17.246 -7.750 11.872 1.00 95.81 71 ARG A O 1
ATOM 590 N N . GLN A 1 72 ? -17.001 -8.347 9.695 1.00 96.56 72 GLN A N 1
ATOM 591 C CA . GLN A 1 72 ? -18.115 -9.292 9.585 1.00 96.56 72 GLN A CA 1
ATOM 592 C C . GLN A 1 72 ? -17.787 -10.679 10.164 1.00 96.56 72 GLN 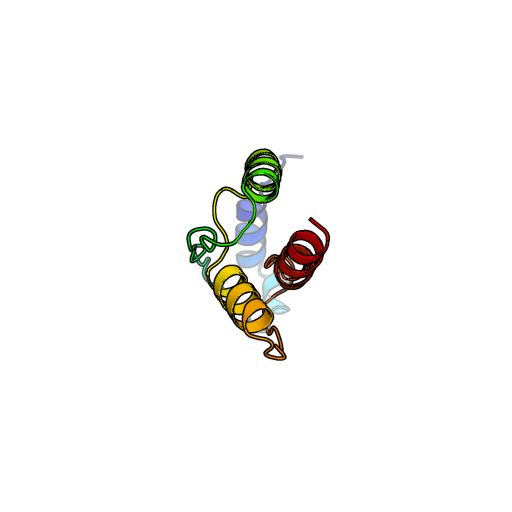A C 1
ATOM 594 O O . GLN A 1 72 ? -18.673 -11.520 10.251 1.00 96.56 72 GLN A O 1
ATOM 599 N N . GLY A 1 73 ? -16.550 -10.906 10.623 1.00 96.75 73 GLY A N 1
ATOM 600 C CA . GLY A 1 73 ? -16.110 -12.187 11.185 1.00 96.75 73 GLY A CA 1
ATOM 601 C C . GLY A 1 73 ? -15.518 -13.150 10.155 1.00 96.75 73 GLY A C 1
ATOM 602 O O . GLY A 1 73 ? -15.201 -14.284 10.505 1.00 96.75 73 GLY A O 1
ATOM 603 N N . GLU A 1 74 ? -15.329 -12.705 8.912 1.00 98.12 74 GLU A N 1
ATOM 604 C CA . GLU A 1 74 ? -14.801 -13.538 7.834 1.00 98.12 74 GLU A CA 1
ATOM 605 C C . GLU A 1 74 ? -13.275 -13.670 7.899 1.00 98.12 74 GLU A C 1
ATOM 607 O O . GLU A 1 74 ? -12.545 -12.724 8.218 1.00 98.12 74 GLU A O 1
ATOM 612 N N . SER A 1 75 ? -12.776 -14.846 7.514 1.00 97.38 75 SER A N 1
ATOM 613 C CA . SER A 1 75 ? -11.344 -15.069 7.295 1.00 97.38 75 SER A CA 1
ATOM 614 C C . SER A 1 75 ? -10.950 -14.613 5.891 1.00 97.38 75 SER A C 1
ATOM 616 O O . SER A 1 75 ? -11.571 -15.002 4.905 1.00 97.38 75 SER A O 1
ATOM 618 N N . VAL A 1 76 ? -9.895 -13.800 5.778 1.00 96.81 76 VAL A N 1
ATOM 619 C CA . VAL A 1 76 ? -9.504 -13.170 4.507 1.00 96.81 76 VAL A CA 1
ATOM 620 C C . VAL A 1 76 ? -8.078 -13.552 4.118 1.00 96.81 76 VAL A C 1
ATOM 622 O O . VAL A 1 76 ? -7.137 -13.350 4.883 1.00 96.81 76 VAL A O 1
ATOM 625 N N . VAL A 1 77 ? -7.902 -14.015 2.879 1.00 97.00 77 VAL A N 1
ATOM 626 C CA . VAL A 1 77 ? -6.587 -14.166 2.239 1.00 97.00 77 VAL A CA 1
ATOM 627 C C . VAL A 1 77 ? -6.332 -12.958 1.338 1.00 97.00 77 VAL A C 1
ATOM 629 O O . VAL A 1 77 ? -7.056 -12.729 0.371 1.00 97.00 77 VAL A O 1
ATOM 632 N N . LEU A 1 78 ? -5.294 -12.170 1.640 1.00 95.00 78 LEU A N 1
ATOM 633 C CA . LEU A 1 78 ? -4.937 -10.988 0.849 1.00 95.00 78 LEU A CA 1
ATOM 634 C C . LEU A 1 78 ? -3.847 -11.283 -0.183 1.00 95.00 78 LEU A C 1
ATOM 636 O O . LEU A 1 78 ? -2.674 -11.425 0.161 1.00 95.00 78 LEU A O 1
ATOM 640 N N . VAL A 1 79 ? -4.210 -11.231 -1.465 1.00 94.88 79 VAL A N 1
ATOM 641 C CA . VAL A 1 79 ? -3.261 -11.351 -2.582 1.00 94.88 79 VAL A CA 1
ATOM 642 C C . VAL A 1 79 ? -3.040 -9.979 -3.212 1.00 94.88 79 VAL A C 1
ATOM 644 O O . VAL A 1 79 ? -3.757 -9.559 -4.115 1.00 94.88 79 VAL A O 1
ATOM 647 N N . THR A 1 80 ? -2.045 -9.242 -2.715 1.00 92.19 80 THR A N 1
ATOM 648 C CA . THR A 1 80 ? -1.649 -7.944 -3.289 1.00 92.19 80 THR A CA 1
ATOM 649 C C . THR A 1 80 ? -0.122 -7.802 -3.346 1.00 92.19 80 THR A C 1
ATOM 651 O O . THR A 1 80 ? 0.567 -8.371 -2.487 1.00 92.19 80 THR A O 1
ATOM 654 N N . PRO A 1 81 ? 0.435 -7.033 -4.308 1.00 90.62 81 PRO A N 1
ATOM 655 C CA . PRO A 1 81 ? 1.882 -6.839 -4.445 1.00 90.62 81 PRO A CA 1
ATOM 656 C C . PRO A 1 81 ? 2.555 -6.269 -3.190 1.00 90.62 81 PRO A C 1
ATOM 658 O O . PRO A 1 81 ? 1.905 -5.736 -2.289 1.00 90.62 81 PRO A O 1
ATOM 661 N N . THR A 1 82 ? 3.878 -6.367 -3.096 1.00 91.19 82 THR A N 1
ATOM 662 C CA . THR A 1 82 ? 4.655 -5.701 -2.036 1.00 91.19 82 THR A CA 1
ATOM 663 C C . THR A 1 82 ? 4.428 -4.184 -2.062 1.00 91.19 82 THR A C 1
ATOM 665 O O . THR A 1 82 ? 4.117 -3.618 -3.105 1.00 91.19 82 THR A O 1
ATOM 668 N N . ALA A 1 83 ? 4.519 -3.540 -0.892 1.00 90.00 83 ALA A N 1
ATOM 669 C CA . ALA A 1 83 ? 4.244 -2.111 -0.690 1.00 90.00 83 ALA A CA 1
ATOM 670 C C . ALA A 1 83 ? 2.799 -1.641 -1.001 1.00 90.00 83 ALA A C 1
ATOM 672 O O . ALA A 1 83 ? 2.525 -0.447 -0.985 1.00 90.00 83 ALA A O 1
ATOM 673 N N . SER A 1 84 ? 1.838 -2.557 -1.173 1.00 92.81 84 SER A N 1
ATOM 674 C CA . SER A 1 84 ? 0.406 -2.242 -1.363 1.00 92.81 84 SER A CA 1
ATOM 675 C C . SER A 1 84 ? -0.357 -1.851 -0.083 1.00 92.81 84 SER A C 1
ATOM 677 O O . SER A 1 84 ? -1.571 -1.647 -0.120 1.00 92.81 84 SER A O 1
ATOM 679 N N . GLY A 1 85 ? 0.311 -1.826 1.075 1.00 94.31 85 GLY A N 1
ATOM 680 C CA . GLY A 1 85 ? -0.328 -1.528 2.359 1.00 94.31 85 GLY A CA 1
ATOM 681 C C . GLY A 1 85 ? -1.127 -2.685 2.977 1.00 94.31 85 GLY A C 1
ATOM 682 O O . GLY A 1 85 ? -2.104 -2.432 3.683 1.00 94.31 85 GLY A O 1
ATOM 683 N N . LYS A 1 86 ? -0.718 -3.946 2.754 1.00 96.25 86 LYS A N 1
ATOM 684 C CA . LYS A 1 86 ? -1.301 -5.138 3.418 1.00 96.25 86 LYS A CA 1
ATOM 685 C C . LYS A 1 86 ? -1.333 -5.023 4.941 1.00 96.25 86 LYS A C 1
ATOM 687 O O . LYS A 1 86 ? -2.311 -5.426 5.553 1.00 96.25 86 LYS A O 1
ATOM 692 N N . THR A 1 87 ? -0.300 -4.427 5.537 1.00 96.00 87 THR A N 1
ATOM 693 C CA . THR A 1 87 ? -0.189 -4.270 6.994 1.00 96.00 87 THR A CA 1
ATOM 694 C C . THR A 1 87 ? -1.371 -3.543 7.614 1.00 96.00 87 THR A C 1
ATOM 696 O O . THR A 1 87 ? -1.867 -3.938 8.664 1.00 96.00 87 THR A O 1
ATOM 699 N N . LEU A 1 88 ? -1.887 -2.521 6.934 1.00 97.00 88 LEU A N 1
ATOM 700 C CA . LEU A 1 88 ? -3.047 -1.790 7.425 1.00 97.00 88 LEU A CA 1
ATOM 701 C C . LEU A 1 88 ? -4.323 -2.650 7.430 1.00 97.00 88 LEU A C 1
ATOM 703 O O . LEU A 1 88 ? -5.192 -2.417 8.260 1.00 97.00 88 LEU A O 1
ATOM 707 N N . CYS A 1 89 ? -4.422 -3.658 6.556 1.00 97.06 89 CYS A N 1
ATOM 708 C CA . CYS A 1 89 ? -5.619 -4.497 6.428 1.00 97.06 89 CYS A CA 1
ATOM 709 C C . CYS A 1 89 ? -5.881 -5.344 7.675 1.00 97.06 89 CYS A C 1
ATOM 711 O O . CYS A 1 89 ? -7.037 -5.588 7.991 1.00 97.06 89 CYS A O 1
ATOM 713 N N . TYR A 1 90 ? -4.830 -5.776 8.380 1.00 94.62 90 TYR A N 1
ATOM 714 C CA . TYR A 1 90 ? -4.971 -6.499 9.647 1.00 94.62 90 TYR A CA 1
ATOM 715 C C . TYR A 1 90 ? -4.774 -5.591 10.867 1.00 94.62 90 TYR A C 1
ATOM 717 O O . TYR A 1 90 ? -5.441 -5.788 11.876 1.00 94.62 90 TYR A O 1
ATOM 725 N N . ASN A 1 91 ? -3.940 -4.547 10.784 1.00 97.12 91 ASN A N 1
ATOM 726 C CA . ASN A 1 91 ? -3.748 -3.638 11.918 1.00 97.12 91 ASN A CA 1
ATOM 727 C C . ASN A 1 91 ? -4.979 -2.777 12.203 1.00 97.12 91 ASN A C 1
ATOM 729 O O . ASN A 1 91 ? -5.308 -2.578 13.366 1.00 97.12 91 ASN A O 1
ATOM 733 N N . LEU A 1 92 ? -5.660 -2.258 11.176 1.00 97.69 92 LEU A N 1
ATOM 734 C CA . LEU A 1 92 ? -6.834 -1.409 11.378 1.00 97.69 92 LEU A CA 1
ATOM 735 C C . LEU A 1 92 ? -7.956 -2.118 12.165 1.00 97.69 92 LEU A C 1
ATOM 737 O O . LEU A 1 92 ? -8.390 -1.555 13.167 1.00 97.69 92 LEU A O 1
ATOM 741 N N . PRO A 1 93 ? -8.405 -3.336 11.799 1.00 97.06 93 PRO A N 1
ATOM 742 C CA . PRO A 1 93 ? -9.442 -4.032 12.559 1.00 97.06 93 PRO A CA 1
ATOM 743 C C . PRO A 1 93 ? -8.969 -4.464 13.955 1.00 97.06 93 PRO A C 1
ATOM 745 O O . PRO A 1 93 ? -9.763 -4.428 14.891 1.00 97.06 93 PRO A O 1
ATOM 748 N N . VAL A 1 94 ? -7.688 -4.818 14.129 1.00 97.38 94 VAL A N 1
ATOM 749 C CA . VAL A 1 94 ? -7.129 -5.135 15.457 1.00 97.38 94 VAL A CA 1
ATOM 750 C C . VAL A 1 94 ? -7.146 -3.905 16.363 1.00 97.38 94 VAL A C 1
ATOM 752 O O . VAL A 1 94 ? -7.678 -3.969 17.466 1.00 97.38 94 VAL A O 1
ATOM 755 N N . LEU A 1 95 ? -6.622 -2.772 15.889 1.00 97.38 95 LEU A N 1
ATOM 756 C CA . LEU A 1 95 ? -6.602 -1.521 16.649 1.00 97.38 95 LEU A CA 1
ATOM 757 C C . LEU A 1 95 ? -8.015 -1.009 16.935 1.00 97.38 95 LEU A C 1
ATOM 759 O O . LEU A 1 95 ? -8.267 -0.551 18.042 1.00 97.38 95 LEU A O 1
ATOM 763 N N . GLN A 1 96 ? -8.943 -1.132 15.979 1.00 96.81 96 GLN A N 1
ATOM 764 C CA . GLN A 1 96 ? -10.352 -0.806 16.205 1.00 96.81 96 GLN A CA 1
ATOM 765 C C . GLN A 1 96 ? -10.941 -1.604 17.367 1.00 96.81 96 GLN A C 1
ATOM 767 O O . GLN A 1 96 ? -11.730 -1.055 18.117 1.00 96.81 96 GLN A O 1
ATOM 772 N N . LYS A 1 97 ? -10.619 -2.897 17.476 1.00 95.75 97 LYS A N 1
ATOM 773 C CA . LYS A 1 97 ? -11.179 -3.774 18.511 1.00 95.75 97 LYS A CA 1
ATOM 774 C C . LYS A 1 97 ? -10.588 -3.508 19.901 1.00 95.75 97 LYS A C 1
ATOM 776 O O . LYS A 1 97 ? -11.191 -3.903 20.891 1.00 95.75 97 LYS A O 1
ATOM 781 N N . ILE A 1 98 ? -9.395 -2.916 19.958 1.00 96.38 98 ILE A N 1
ATOM 782 C CA . ILE A 1 98 ? -8.713 -2.551 21.208 1.00 96.38 98 ILE A CA 1
ATOM 783 C C . ILE A 1 98 ? -9.251 -1.229 21.776 1.00 96.38 98 ILE A C 1
ATOM 785 O O . ILE A 1 98 ? -9.247 -1.062 22.993 1.00 96.38 98 ILE A O 1
ATOM 789 N N . LEU A 1 99 ? -9.667 -0.300 20.907 1.00 91.56 99 LEU A N 1
ATOM 790 C CA . LEU A 1 99 ? -10.304 0.968 21.283 1.00 91.56 99 LEU A CA 1
ATOM 791 C C . LEU A 1 99 ? -11.771 0.776 21.677 1.00 91.56 99 LEU A C 1
ATOM 793 O O . LEU A 1 99 ? -12.200 1.521 22.583 1.00 91.56 99 LEU A O 1
#

Radius of gyration: 20.65 Å; chains: 1; bounding box: 49×30×50 Å

pLDDT: mean 95.28, std 4.36, range [61.69, 98.12]